Protein AF-A0A3C1SC82-F1 (afdb_monomer_lite)

Foldseek 3Di:
DDKDADDPVCPVVLVVDQHDVRRVVVLLVVVCVVQVPDPWDKDFDDFPDKDFQHRDDRMKDKDKDDDPDSFFIKIFIADPVRHTGMITGGRGIDTDDPVNVVCVVVPDPPPPDDDDDDDDDDDDPDDDDDLDAEEDEDPDPVCVVVCVVVHVHYDYDYDPVVVVVVVVVD

Structure (mmCIF, N/CA/C/O backbone):
data_AF-A0A3C1SC82-F1
#
_entry.id   AF-A0A3C1SC82-F1
#
loop_
_atom_site.group_PDB
_atom_site.id
_atom_site.type_symbol
_atom_site.label_atom_id
_atom_site.label_alt_id
_atom_site.label_comp_id
_atom_site.label_asym_id
_atom_site.label_entity_id
_atom_site.label_seq_id
_atom_site.pdbx_PDB_ins_code
_atom_site.Cartn_x
_atom_site.Cartn_y
_atom_site.Cartn_z
_atom_site.occupancy
_atom_site.B_iso_or_equiv
_atom_site.auth_seq_id
_atom_site.auth_comp_id
_atom_site.auth_asym_id
_atom_site.auth_atom_id
_atom_site.pdbx_PDB_model_num
ATOM 1 N N . PHE A 1 1 ? 17.629 2.708 -10.716 1.00 82.31 1 PHE A N 1
ATOM 2 C CA . PHE A 1 1 ? 16.545 1.739 -10.994 1.00 82.31 1 PHE A CA 1
ATOM 3 C C . PHE A 1 1 ? 16.705 0.571 -10.029 1.00 82.31 1 PHE A C 1
ATOM 5 O O . PHE A 1 1 ? 17.801 0.406 -9.511 1.00 82.31 1 PHE A O 1
ATOM 12 N N . GLY A 1 2 ? 15.652 -0.200 -9.758 1.00 87.00 2 GLY A N 1
ATOM 13 C CA . GLY A 1 2 ? 15.701 -1.386 -8.895 1.00 87.00 2 GLY A CA 1
ATOM 14 C C . GLY A 1 2 ? 15.126 -2.610 -9.602 1.00 87.00 2 GLY A C 1
ATOM 15 O O . GLY A 1 2 ? 14.204 -2.466 -10.407 1.00 87.00 2 GLY A O 1
ATOM 16 N N . LYS A 1 3 ? 15.678 -3.794 -9.324 1.00 90.81 3 LYS A N 1
ATOM 17 C CA . LYS A 1 3 ? 15.122 -5.082 -9.757 1.00 90.81 3 LYS A CA 1
ATOM 18 C C . LYS A 1 3 ? 14.352 -5.693 -8.593 1.00 90.81 3 LYS A C 1
ATOM 20 O O . LYS A 1 3 ? 14.864 -5.743 -7.481 1.00 90.81 3 LYS A O 1
ATOM 25 N N . ILE A 1 4 ? 13.125 -6.113 -8.858 1.00 90.44 4 ILE A N 1
ATOM 26 C CA . ILE A 1 4 ? 12.158 -6.555 -7.861 1.00 90.44 4 ILE A CA 1
ATOM 27 C C . ILE A 1 4 ? 11.558 -7.871 -8.355 1.00 90.44 4 ILE A C 1
ATOM 29 O O . ILE A 1 4 ? 11.180 -8.012 -9.520 1.00 90.44 4 ILE A O 1
ATOM 33 N N . GLY A 1 5 ? 11.493 -8.848 -7.461 1.00 87.00 5 GLY A N 1
ATOM 34 C CA . GLY A 1 5 ? 10.859 -10.136 -7.702 1.00 87.00 5 GLY A CA 1
ATOM 35 C C . GLY A 1 5 ? 9.947 -10.485 -6.540 1.00 87.00 5 GLY A C 1
ATOM 36 O O . GLY A 1 5 ? 10.166 -10.035 -5.414 1.00 87.00 5 GLY A O 1
ATOM 37 N N . LEU A 1 6 ? 8.919 -11.282 -6.819 1.00 86.81 6 LEU A N 1
ATOM 38 C CA . LEU A 1 6 ? 8.120 -11.863 -5.751 1.00 86.81 6 LEU A CA 1
ATOM 39 C C . LEU A 1 6 ? 8.949 -12.926 -5.018 1.00 86.81 6 LEU A C 1
ATOM 41 O O . LEU A 1 6 ? 9.564 -13.764 -5.679 1.00 86.81 6 LEU A O 1
ATOM 45 N N . PRO A 1 7 ? 8.952 -12.929 -3.674 1.00 87.50 7 PRO A N 1
ATOM 46 C CA . PRO A 1 7 ? 9.461 -14.056 -2.904 1.00 87.50 7 PRO A CA 1
ATOM 47 C C . PRO A 1 7 ? 8.756 -15.353 -3.316 1.00 87.50 7 PRO A C 1
ATOM 49 O O . PRO A 1 7 ? 7.549 -15.338 -3.559 1.00 87.50 7 PRO A O 1
ATOM 52 N N . GLU A 1 8 ? 9.472 -16.481 -3.322 1.00 86.81 8 GLU A N 1
ATOM 53 C CA . GLU A 1 8 ? 8.928 -17.775 -3.773 1.00 86.81 8 GLU A CA 1
ATOM 54 C C . GLU A 1 8 ? 7.605 -18.146 -3.094 1.00 86.81 8 GLU A C 1
ATOM 56 O O . GLU A 1 8 ? 6.662 -18.582 -3.751 1.00 86.81 8 GLU A O 1
ATOM 61 N N . LYS A 1 9 ? 7.500 -17.879 -1.787 1.00 89.56 9 LYS A N 1
ATOM 62 C CA . LYS A 1 9 ? 6.301 -18.151 -0.978 1.00 89.56 9 LYS A CA 1
ATOM 63 C C . LYS A 1 9 ? 5.040 -17.431 -1.473 1.00 89.56 9 LYS A C 1
ATOM 65 O O . LYS A 1 9 ? 3.942 -17.870 -1.158 1.00 89.56 9 LYS A O 1
ATOM 70 N N . LEU A 1 10 ? 5.195 -16.335 -2.218 1.00 86.50 10 LEU A N 1
ATOM 71 C CA . LEU A 1 10 ? 4.101 -15.500 -2.721 1.00 86.50 10 LEU A CA 1
ATOM 72 C C . LEU A 1 10 ? 3.815 -15.726 -4.213 1.00 86.50 10 LEU A C 1
ATOM 74 O O . LEU A 1 10 ? 2.872 -15.151 -4.755 1.00 86.50 10 LEU A O 1
ATOM 78 N N . LEU A 1 11 ? 4.588 -16.579 -4.898 1.00 84.50 11 LEU A N 1
ATOM 79 C CA . LEU A 1 11 ? 4.378 -16.862 -6.323 1.00 84.50 11 LEU A CA 1
ATOM 80 C C . LEU A 1 11 ? 3.010 -17.499 -6.593 1.00 84.50 11 LEU A C 1
ATOM 82 O O . LEU A 1 11 ? 2.374 -17.166 -7.594 1.00 84.50 11 LEU A O 1
ATOM 86 N N . SER A 1 12 ? 2.525 -18.347 -5.683 1.00 85.56 12 SER A N 1
ATOM 87 C CA . SER A 1 12 ? 1.194 -18.968 -5.761 1.00 85.56 12 SER A CA 1
ATOM 88 C C . SER A 1 12 ? 0.050 -17.947 -5.713 1.00 85.56 12 SER A C 1
ATOM 90 O O . SER A 1 12 ? -1.042 -18.212 -6.210 1.00 85.56 12 SER A O 1
ATOM 92 N N . GLU A 1 13 ? 0.297 -16.757 -5.161 1.00 85.12 13 GLU A N 1
ATOM 93 C CA . GLU A 1 13 ? -0.689 -15.683 -5.032 1.00 85.12 13 GLU A CA 1
ATOM 94 C C . GLU A 1 13 ? -0.624 -14.660 -6.166 1.00 85.12 13 GLU A C 1
ATOM 96 O O . GLU A 1 13 ? -1.513 -13.818 -6.288 1.00 85.12 13 GLU A O 1
ATOM 101 N N . SER A 1 14 ? 0.390 -14.744 -7.031 1.00 79.88 14 SER A N 1
ATOM 102 C CA . SER A 1 14 ? 0.614 -13.793 -8.127 1.00 79.88 14 SER A CA 1
ATOM 103 C C . SER A 1 14 ? -0.604 -13.624 -9.043 1.00 79.88 14 SER A C 1
ATOM 105 O O . SER A 1 14 ? -0.895 -12.513 -9.479 1.00 79.88 14 SER A O 1
ATOM 107 N N . GLY A 1 15 ? -1.367 -14.697 -9.279 1.00 83.69 15 GLY A N 1
ATOM 108 C CA . GLY A 1 15 ? -2.578 -14.676 -10.102 1.00 83.69 15 GLY A CA 1
ATOM 109 C C . GLY A 1 15 ? -3.791 -13.989 -9.461 1.00 83.69 15 GLY A C 1
ATOM 110 O O . GLY A 1 15 ? -4.746 -13.690 -10.175 1.00 83.69 15 GLY A O 1
ATOM 111 N N . LYS A 1 16 ? -3.767 -13.720 -8.147 1.00 88.94 16 LYS A N 1
ATOM 112 C CA . LYS A 1 16 ? -4.881 -13.096 -7.407 1.00 88.94 16 LYS A CA 1
ATOM 113 C C . LYS A 1 16 ? -4.939 -11.574 -7.584 1.00 88.94 16 LYS A C 1
ATOM 115 O O . LYS A 1 16 ? -5.963 -10.967 -7.284 1.00 88.94 16 LYS A O 1
ATOM 120 N N . TYR A 1 17 ? -3.861 -10.953 -8.065 1.00 88.56 17 TYR A N 1
ATOM 121 C CA . TYR A 1 17 ? -3.731 -9.500 -8.148 1.00 88.56 17 TYR A CA 1
ATOM 122 C C . TYR A 1 17 ? -3.358 -9.052 -9.560 1.00 88.56 17 TYR A C 1
ATOM 124 O O . TYR A 1 17 ? -2.535 -9.672 -10.228 1.00 88.56 17 TYR A O 1
ATOM 132 N N . LEU A 1 18 ? -3.908 -7.914 -10.001 1.00 89.62 18 LEU A N 1
ATOM 133 C CA . LEU A 1 18 ? -3.445 -7.265 -11.233 1.00 89.62 18 LEU A CA 1
ATOM 134 C C . LEU A 1 18 ? -2.010 -6.753 -11.086 1.00 89.62 18 LEU A C 1
ATOM 136 O O . LEU A 1 18 ? -1.230 -6.844 -12.022 1.00 89.62 18 LEU A O 1
ATOM 140 N N . LEU A 1 19 ? -1.658 -6.243 -9.908 1.00 89.81 19 LEU A N 1
ATOM 141 C CA . LEU A 1 19 ? -0.297 -5.936 -9.489 1.00 89.81 19 LEU A CA 1
ATOM 142 C C . LEU A 1 19 ? -0.163 -6.387 -8.040 1.00 89.81 19 LEU A C 1
ATOM 144 O O . LEU A 1 19 ? -0.910 -5.917 -7.184 1.00 89.81 19 LEU A O 1
ATOM 148 N N . HIS A 1 20 ? 0.762 -7.305 -7.766 1.00 91.19 20 HIS A N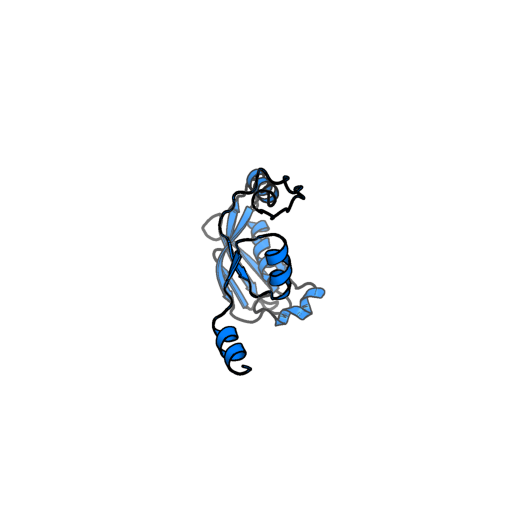 1
ATOM 149 C CA . HIS A 1 20 ? 0.933 -7.824 -6.415 1.00 91.19 20 HIS A CA 1
ATOM 150 C C . HIS A 1 20 ? 1.359 -6.695 -5.452 1.00 91.19 20 HIS A C 1
ATOM 152 O O . HIS A 1 20 ? 2.326 -5.990 -5.765 1.00 91.19 20 HIS A O 1
ATOM 158 N N . PRO A 1 21 ? 0.719 -6.534 -4.276 1.00 91.12 21 PRO A N 1
ATOM 159 C CA . P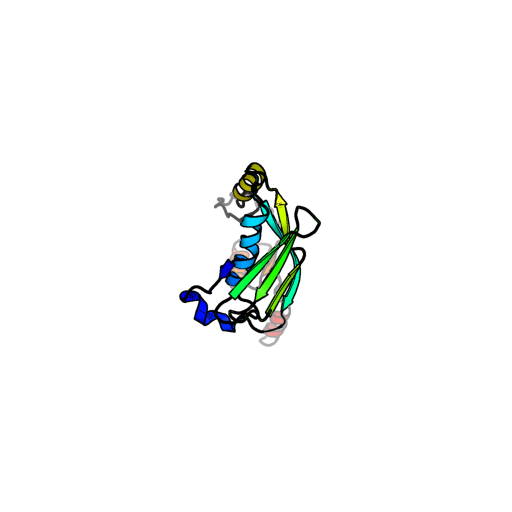RO A 1 21 ? 1.020 -5.446 -3.339 1.00 91.12 21 PRO A CA 1
ATOM 160 C C . PRO A 1 21 ? 2.499 -5.360 -2.952 1.00 91.12 21 PRO A C 1
ATOM 162 O O . PRO A 1 21 ? 3.071 -4.280 -2.969 1.00 91.12 21 PRO A O 1
ATOM 165 N N . VAL A 1 22 ? 3.152 -6.504 -2.714 1.00 91.38 22 VAL A N 1
ATOM 166 C CA . VAL A 1 22 ? 4.602 -6.568 -2.436 1.00 91.38 22 VAL A CA 1
ATOM 167 C C . VAL A 1 22 ? 5.458 -5.982 -3.564 1.00 91.38 22 VAL A C 1
ATOM 169 O O . VAL A 1 22 ? 6.441 -5.305 -3.279 1.00 91.38 22 VAL A O 1
ATOM 172 N N . ILE A 1 23 ? 5.093 -6.189 -4.836 1.00 91.31 23 ILE A N 1
ATOM 173 C CA . ILE A 1 23 ? 5.812 -5.565 -5.957 1.00 91.31 23 ILE A CA 1
ATOM 174 C C . ILE A 1 23 ? 5.591 -4.053 -5.940 1.00 91.31 23 ILE A C 1
ATOM 176 O O . ILE A 1 23 ? 6.555 -3.300 -6.055 1.00 91.31 23 ILE A O 1
ATOM 180 N N . ALA A 1 24 ? 4.339 -3.608 -5.790 1.00 91.44 24 ALA A N 1
ATOM 181 C CA . ALA A 1 24 ? 4.006 -2.185 -5.760 1.00 91.44 24 ALA A CA 1
ATOM 182 C C . ALA A 1 24 ? 4.742 -1.454 -4.627 1.00 91.44 24 ALA A C 1
ATOM 184 O O . ALA A 1 24 ? 5.399 -0.445 -4.874 1.00 91.44 24 ALA A O 1
ATOM 185 N N . ASP A 1 25 ? 4.692 -2.003 -3.416 1.00 91.31 25 ASP A N 1
ATOM 186 C CA . ASP A 1 25 ? 5.339 -1.440 -2.235 1.00 91.31 25 ASP A CA 1
ATOM 187 C C . ASP A 1 25 ? 6.865 -1.412 -2.389 1.00 91.31 25 ASP A C 1
ATOM 189 O O . ASP A 1 25 ? 7.483 -0.363 -2.220 1.00 91.31 25 ASP A O 1
ATOM 193 N N . SER A 1 26 ? 7.472 -2.509 -2.858 1.00 91.44 26 SER A N 1
ATOM 194 C CA . SER A 1 26 ? 8.913 -2.556 -3.152 1.00 91.44 26 SER A CA 1
ATOM 195 C C . SER A 1 26 ? 9.329 -1.495 -4.178 1.00 91.44 26 SER A C 1
ATOM 197 O O . SER A 1 26 ? 10.373 -0.860 -4.031 1.00 91.44 26 SER A O 1
ATOM 199 N N . CYS A 1 27 ? 8.514 -1.265 -5.215 1.00 92.00 27 CYS A N 1
ATOM 200 C CA . CYS A 1 27 ? 8.750 -0.192 -6.180 1.00 92.00 27 CYS A CA 1
ATOM 201 C C . CYS A 1 27 ? 8.699 1.174 -5.495 1.00 92.00 27 CYS A C 1
ATOM 203 O O . CYS A 1 27 ? 9.574 2.007 -5.734 1.00 92.00 27 CYS A O 1
ATOM 205 N N . PHE A 1 28 ? 7.700 1.417 -4.646 1.00 91.50 28 PHE A N 1
ATOM 206 C CA . PHE A 1 28 ? 7.555 2.697 -3.967 1.00 91.50 28 PHE A CA 1
ATOM 207 C C . PHE A 1 28 ? 8.687 2.957 -2.975 1.00 91.50 28 PHE A C 1
ATOM 209 O O . PHE A 1 28 ? 9.182 4.080 -2.915 1.00 91.50 28 PHE A O 1
ATOM 216 N N . GLN A 1 29 ? 9.162 1.939 -2.251 1.00 88.38 29 GLN A N 1
ATOM 217 C CA . GLN A 1 29 ? 10.297 2.052 -1.328 1.00 88.38 29 GLN A CA 1
ATOM 218 C C . GLN A 1 29 ? 11.570 2.593 -2.007 1.00 88.38 29 GLN A C 1
ATOM 220 O O . GLN A 1 29 ? 12.360 3.281 -1.359 1.00 88.38 29 GLN A O 1
ATOM 225 N N . LEU A 1 30 ? 11.735 2.408 -3.326 1.00 87.75 30 LEU A N 1
ATOM 226 C CA . LEU A 1 30 ? 12.832 3.025 -4.087 1.00 87.75 30 LEU A CA 1
ATOM 227 C C . LEU A 1 30 ? 12.809 4.563 -4.048 1.00 87.75 30 LEU A C 1
ATOM 229 O O . LEU A 1 30 ? 13.857 5.183 -4.231 1.00 87.75 30 LEU A O 1
ATOM 233 N N . ALA A 1 31 ? 11.655 5.187 -3.779 1.00 84.62 31 ALA A N 1
ATOM 234 C CA . ALA A 1 31 ? 11.545 6.628 -3.532 1.00 84.62 31 ALA A CA 1
ATOM 235 C C . ALA A 1 31 ? 12.435 7.090 -2.392 1.00 84.62 31 ALA A C 1
ATOM 237 O O . ALA A 1 31 ? 12.979 8.193 -2.456 1.00 84.62 31 ALA A O 1
ATOM 238 N N . GLY A 1 32 ? 12.663 6.223 -1.408 1.00 77.81 32 GLY A N 1
ATOM 239 C CA . GLY A 1 32 ? 13.544 6.550 -0.313 1.00 77.81 32 GLY A CA 1
ATOM 240 C C . GLY A 1 32 ? 14.988 6.768 -0.727 1.00 77.81 32 GLY A C 1
ATOM 241 O O . GLY A 1 32 ? 15.603 7.738 -0.299 1.00 77.81 32 GLY A O 1
ATOM 242 N N . GLY A 1 33 ? 15.501 5.957 -1.651 1.00 76.00 33 GLY A N 1
ATOM 243 C CA . GLY A 1 33 ? 16.867 6.119 -2.151 1.00 76.00 33 GLY A CA 1
ATOM 244 C C . GLY A 1 33 ? 17.102 7.429 -2.913 1.00 76.00 33 GLY A C 1
ATOM 245 O O . GLY A 1 33 ? 18.243 7.865 -3.024 1.00 76.00 33 GLY A O 1
ATOM 246 N N . LEU A 1 34 ? 16.044 8.063 -3.436 1.00 76.75 34 LEU A N 1
ATOM 247 C CA . LEU A 1 34 ? 16.148 9.311 -4.200 1.00 76.75 34 LEU A CA 1
ATOM 248 C C . LEU A 1 34 ? 15.831 10.558 -3.362 1.00 76.75 34 LEU A C 1
ATOM 250 O O . LEU A 1 34 ? 16.422 11.611 -3.590 1.00 76.75 34 LEU A O 1
ATOM 254 N N . LEU A 1 35 ? 14.889 10.455 -2.420 1.00 71.56 35 LEU A N 1
ATOM 255 C CA . LEU A 1 35 ? 14.381 11.594 -1.649 1.00 71.56 35 LEU A CA 1
ATOM 256 C C . LEU A 1 35 ? 14.992 11.710 -0.245 1.00 71.56 35 LEU A C 1
ATOM 258 O O . LEU A 1 35 ? 14.938 12.785 0.355 1.00 71.56 35 LEU A O 1
ATOM 262 N N . PHE A 1 36 ? 15.547 10.630 0.316 1.00 68.31 36 PHE A N 1
ATOM 263 C CA . PHE A 1 36 ? 16.019 10.600 1.706 1.00 68.31 36 PHE A CA 1
ATOM 264 C C . PHE A 1 36 ? 17.524 10.897 1.774 1.00 68.31 36 PHE A C 1
ATOM 266 O O . PHE A 1 36 ? 18.330 10.038 2.113 1.00 68.31 36 PHE A O 1
ATOM 273 N N . GLN A 1 37 ? 17.913 12.127 1.418 1.00 64.12 37 GLN A N 1
ATOM 274 C CA . GLN A 1 37 ? 19.295 12.612 1.587 1.00 64.12 37 GLN A CA 1
ATOM 275 C C . GLN A 1 37 ? 19.578 13.152 3.002 1.00 64.12 37 GLN A C 1
ATOM 277 O O . GLN A 1 37 ? 20.731 13.277 3.402 1.00 64.12 37 GLN A O 1
ATOM 282 N N . GLU A 1 38 ? 18.536 13.449 3.782 1.00 61.38 38 GLU A N 1
ATOM 283 C CA . GLU A 1 38 ? 18.644 13.955 5.154 1.00 61.38 38 GLU A CA 1
ATOM 284 C C . GLU A 1 38 ? 18.238 12.885 6.174 1.00 61.38 38 GLU A C 1
ATOM 286 O O . GLU A 1 38 ? 17.444 11.998 5.870 1.00 61.38 38 GLU A O 1
ATOM 291 N N . LYS A 1 39 ? 18.669 13.038 7.435 1.00 64.69 39 LYS A N 1
ATOM 292 C CA . LYS A 1 39 ? 18.229 12.233 8.598 1.00 64.69 39 LYS A CA 1
ATOM 293 C C . LYS A 1 39 ? 16.718 12.339 8.912 1.00 64.69 39 LYS A C 1
ATOM 295 O O . LYS A 1 39 ? 16.287 11.916 9.983 1.00 64.69 39 LYS A O 1
ATOM 300 N N . SER A 1 40 ? 15.912 12.936 8.031 1.00 70.00 40 SER A N 1
ATOM 301 C CA . SER A 1 40 ? 14.468 13.059 8.210 1.00 70.00 40 SER A CA 1
ATOM 302 C C . SER A 1 40 ? 13.762 11.817 7.674 1.00 70.00 40 SER A C 1
ATOM 304 O O . SER A 1 40 ? 13.851 11.478 6.495 1.00 70.00 40 SER A O 1
ATOM 306 N N . LEU A 1 41 ? 13.035 11.136 8.558 1.00 78.44 41 LEU A N 1
ATOM 307 C CA . LEU A 1 41 ? 12.179 10.028 8.174 1.00 78.44 41 LEU A CA 1
ATOM 308 C C . LEU A 1 41 ? 11.014 10.561 7.339 1.00 78.44 41 LEU A C 1
ATOM 310 O O . LEU A 1 41 ? 10.365 11.547 7.703 1.00 78.44 41 LEU A O 1
ATOM 314 N N . ARG A 1 42 ? 10.737 9.912 6.212 1.00 81.75 42 ARG A N 1
ATOM 315 C CA . ARG A 1 42 ? 9.566 10.223 5.399 1.00 81.75 42 ARG A CA 1
ATOM 316 C C . ARG A 1 42 ? 8.784 8.958 5.109 1.00 81.75 42 ARG A C 1
ATOM 318 O O . ARG A 1 42 ? 9.362 7.896 4.900 1.00 81.75 42 ARG A O 1
ATOM 325 N N . VAL A 1 43 ? 7.471 9.107 5.061 1.00 86.00 43 VAL A N 1
ATOM 326 C CA . VAL A 1 43 ? 6.542 8.036 4.700 1.00 86.00 43 VAL A CA 1
ATOM 327 C C . VAL A 1 43 ? 5.822 8.407 3.416 1.00 86.00 43 VAL A C 1
ATOM 329 O O . VAL A 1 43 ? 5.598 9.587 3.135 1.00 86.00 43 VAL A O 1
ATOM 332 N N . GLN A 1 44 ? 5.455 7.401 2.635 1.00 87.75 44 GLN A N 1
ATOM 333 C CA . GLN A 1 44 ? 4.628 7.598 1.454 1.00 87.75 44 GLN A CA 1
ATOM 334 C C . GLN A 1 44 ? 3.184 7.778 1.905 1.00 87.75 44 GLN A C 1
ATOM 336 O O . GLN A 1 44 ? 2.646 6.941 2.623 1.00 87.75 44 GLN A O 1
ATOM 341 N N . VAL A 1 45 ? 2.569 8.889 1.511 1.00 89.44 45 VAL A N 1
ATOM 342 C CA . VAL A 1 45 ? 1.211 9.246 1.956 1.00 89.44 45 VAL A CA 1
ATOM 343 C C . VAL A 1 45 ? 0.160 9.057 0.872 1.00 89.44 45 VAL A C 1
ATOM 345 O O . VAL A 1 45 ? -1.031 9.087 1.160 1.00 89.44 45 VAL A O 1
ATOM 348 N N . GLY A 1 46 ? 0.578 8.857 -0.376 1.00 91.62 46 GLY A N 1
ATOM 349 C CA . GLY A 1 46 ? -0.350 8.591 -1.463 1.00 91.62 46 GLY A CA 1
ATOM 350 C C . GLY A 1 46 ? 0.301 8.636 -2.833 1.00 91.62 46 GLY A C 1
ATOM 351 O O . GLY A 1 46 ? 1.429 9.099 -3.000 1.00 91.62 46 GLY A O 1
ATOM 352 N N . VAL A 1 47 ? -0.446 8.165 -3.826 1.00 93.94 47 VAL A N 1
ATOM 353 C CA . VAL A 1 47 ? -0.085 8.214 -5.242 1.00 93.94 47 VAL A CA 1
ATOM 354 C C . VAL A 1 47 ? -1.211 8.893 -6.011 1.00 93.94 47 VAL A C 1
ATOM 356 O O . VAL A 1 47 ? -2.372 8.512 -5.889 1.00 93.94 47 VAL A O 1
ATOM 359 N N . LYS A 1 48 ? -0.882 9.906 -6.819 1.00 95.19 48 LYS A N 1
ATOM 360 C CA . LYS A 1 48 ? -1.890 10.642 -7.599 1.00 95.19 48 LYS A CA 1
ATOM 361 C C . LYS A 1 48 ? -2.537 9.773 -8.677 1.00 95.19 48 LYS A C 1
ATOM 363 O O . LYS A 1 48 ? -3.720 9.921 -8.972 1.00 95.19 48 LYS A O 1
ATOM 368 N N . ARG A 1 49 ? -1.753 8.905 -9.318 1.00 95.81 49 ARG A N 1
ATOM 369 C CA . ARG A 1 49 ? -2.240 7.995 -10.361 1.00 95.81 49 ARG A CA 1
ATOM 370 C C . ARG A 1 49 ? -1.362 6.759 -10.455 1.00 95.81 49 ARG A C 1
ATOM 372 O O . ARG A 1 49 ? -0.150 6.885 -10.609 1.00 95.81 49 ARG A O 1
ATOM 379 N N . LEU A 1 50 ? -2.001 5.594 -10.467 1.00 95.56 50 LEU A N 1
ATOM 380 C CA . LEU A 1 50 ? -1.411 4.318 -10.854 1.00 95.56 50 LEU A CA 1
ATOM 381 C C . LEU A 1 50 ? -2.107 3.838 -12.131 1.00 95.56 50 LEU A C 1
ATOM 383 O O . LEU A 1 50 ? -3.328 3.744 -12.177 1.00 95.56 50 LEU A O 1
ATOM 387 N N . SER A 1 51 ? -1.336 3.599 -13.187 1.00 95.88 51 SER A N 1
ATOM 388 C CA . SER A 1 51 ? -1.823 3.098 -14.476 1.00 95.88 51 SER A CA 1
ATOM 389 C C . SER A 1 51 ? -1.207 1.733 -14.739 1.00 95.88 51 SER A C 1
ATOM 391 O O . SER A 1 51 ? 0.016 1.603 -14.691 1.00 95.88 51 SER A O 1
ATOM 393 N N . LEU A 1 52 ? -2.045 0.736 -15.018 1.00 94.94 52 LEU A N 1
ATOM 394 C CA . LEU A 1 52 ? -1.633 -0.589 -15.475 1.00 94.94 52 LEU A CA 1
ATOM 395 C C . LEU A 1 52 ? -1.983 -0.733 -16.955 1.00 94.94 52 LEU A C 1
ATOM 397 O O . LEU A 1 52 ? -3.122 -0.504 -17.347 1.00 94.94 52 LEU A O 1
ATOM 401 N N . TYR A 1 53 ? -1.000 -1.125 -17.755 1.00 93.81 53 TYR A N 1
ATOM 402 C CA . TYR A 1 53 ? -1.140 -1.338 -19.196 1.00 93.81 53 TYR A CA 1
ATOM 403 C C . TYR A 1 53 ? -1.146 -2.826 -19.558 1.00 93.81 53 TYR A C 1
ATOM 405 O O . TYR A 1 53 ? -1.687 -3.209 -20.589 1.00 93.81 53 TYR A O 1
ATOM 413 N N . ALA A 1 54 ? -0.530 -3.667 -18.722 1.00 90.06 54 ALA A N 1
ATOM 414 C CA . ALA A 1 54 ? -0.471 -5.113 -18.898 1.00 90.06 54 ALA A CA 1
ATOM 415 C C . ALA A 1 54 ? -0.275 -5.816 -17.546 1.00 90.06 54 ALA A C 1
ATOM 417 O O . ALA A 1 54 ? 0.073 -5.178 -16.549 1.00 90.06 54 ALA A O 1
ATOM 418 N N . LYS A 1 55 ? -0.471 -7.142 -17.519 1.00 84.81 55 LYS A N 1
ATOM 419 C CA . LYS A 1 55 ? -0.123 -7.956 -16.348 1.00 84.81 55 LYS A CA 1
ATOM 420 C C . LYS A 1 55 ? 1.395 -7.908 -16.091 1.00 84.81 55 LYS A C 1
ATOM 422 O O . LYS A 1 55 ? 2.159 -7.949 -17.059 1.00 84.81 55 LYS A O 1
ATOM 427 N N . PRO A 1 56 ? 1.835 -7.845 -14.822 1.00 81.06 56 PRO A N 1
ATOM 428 C CA . PRO A 1 56 ? 3.242 -7.860 -14.472 1.00 81.06 56 PRO A CA 1
ATOM 429 C C . PRO A 1 56 ? 3.904 -9.168 -14.925 1.00 81.06 56 PRO A C 1
ATOM 431 O O . PRO A 1 56 ? 3.332 -10.242 -14.726 1.00 81.06 56 PRO A O 1
ATOM 434 N N . PRO A 1 57 ? 5.111 -9.101 -15.498 1.00 77.31 57 PRO A N 1
ATOM 435 C CA . PRO A 1 57 ? 5.960 -10.273 -15.693 1.00 77.31 57 PRO A CA 1
ATOM 436 C C . PRO A 1 57 ? 6.447 -10.829 -14.341 1.00 77.31 57 PRO A C 1
ATOM 438 O O . PRO A 1 57 ? 6.382 -10.154 -13.314 1.00 77.31 57 PRO A O 1
ATOM 441 N N . GLY A 1 58 ? 7.017 -12.039 -14.340 1.00 75.44 58 GLY A N 1
ATOM 442 C CA . GLY A 1 58 ? 7.598 -12.639 -13.128 1.00 75.44 58 GLY A CA 1
ATOM 443 C C . GLY A 1 58 ? 8.799 -11.873 -12.545 1.00 75.44 58 GLY A C 1
ATOM 444 O O . GLY A 1 58 ? 9.089 -12.003 -11.358 1.00 75.44 58 GLY A O 1
ATOM 445 N N . SER A 1 59 ? 9.479 -11.046 -13.349 1.00 82.44 59 SER A N 1
ATOM 446 C CA . SER A 1 59 ? 10.571 -10.175 -12.900 1.00 82.44 59 SER A CA 1
ATOM 447 C C . SER A 1 59 ? 10.321 -8.733 -13.318 1.00 82.44 59 SER A C 1
ATOM 449 O O . SER A 1 59 ? 10.070 -8.456 -14.490 1.00 82.44 59 SER A O 1
ATOM 451 N N . VAL A 1 60 ? 10.385 -7.820 -12.350 1.00 90.88 60 VAL A N 1
ATOM 452 C CA . VAL A 1 60 ? 10.023 -6.414 -12.519 1.00 90.88 60 VAL A CA 1
ATOM 453 C C . VAL A 1 60 ? 11.250 -5.540 -12.331 1.00 90.88 60 VAL A C 1
ATOM 455 O O . VAL A 1 60 ? 11.997 -5.671 -11.363 1.00 90.88 60 VAL A O 1
ATOM 458 N N . ARG A 1 61 ? 11.432 -4.580 -13.231 1.00 94.31 61 ARG A N 1
ATOM 459 C CA . ARG A 1 61 ? 12.372 -3.479 -13.056 1.00 94.31 61 ARG A CA 1
ATOM 460 C C . ARG A 1 61 ? 11.594 -2.193 -12.850 1.00 94.31 61 ARG A C 1
ATOM 462 O O . ARG A 1 61 ? 10.591 -1.945 -13.514 1.00 94.31 61 ARG A O 1
ATOM 469 N N . CYS A 1 62 ? 12.062 -1.369 -11.924 1.00 94.75 62 CYS A N 1
ATOM 470 C CA . CYS A 1 62 ? 11.439 -0.099 -11.600 1.00 94.75 62 CYS A CA 1
ATOM 471 C C . CYS A 1 62 ? 12.440 1.046 -11.754 1.00 94.75 62 CYS A C 1
ATOM 473 O O . CYS A 1 62 ? 13.505 1.073 -11.128 1.00 94.75 62 CYS A O 1
ATOM 475 N N . LEU A 1 63 ? 12.093 2.011 -12.601 1.00 94.06 63 LEU A N 1
ATOM 476 C CA . LEU A 1 63 ? 12.807 3.269 -12.744 1.00 94.06 63 LEU A CA 1
ATOM 477 C C . LEU A 1 63 ? 12.049 4.345 -11.986 1.00 94.06 63 LEU A C 1
ATOM 479 O O . LEU A 1 63 ? 10.863 4.553 -12.222 1.00 94.06 63 LEU A O 1
ATOM 483 N N . ILE A 1 64 ? 12.766 5.059 -11.130 1.00 92.25 64 ILE A N 1
ATOM 484 C CA . ILE A 1 64 ? 12.241 6.195 -10.393 1.00 92.25 64 ILE A CA 1
ATOM 485 C C . ILE A 1 64 ? 12.800 7.498 -10.950 1.00 92.25 64 ILE A C 1
ATOM 487 O O . ILE A 1 64 ? 13.969 7.562 -11.338 1.00 92.25 64 ILE A O 1
ATOM 491 N N . ARG A 1 65 ? 11.959 8.528 -11.008 1.00 90.88 65 ARG A N 1
ATOM 492 C CA . ARG A 1 65 ? 12.331 9.873 -11.443 1.00 90.88 65 ARG A CA 1
ATOM 493 C C . ARG A 1 65 ? 11.747 10.899 -10.486 1.00 90.88 65 ARG A C 1
ATOM 495 O O . ARG A 1 65 ? 10.564 10.824 -10.153 1.00 90.88 65 ARG A O 1
ATOM 502 N N . LYS A 1 66 ? 12.573 11.862 -10.078 1.00 87.38 66 LYS A N 1
ATOM 503 C CA . LYS A 1 66 ? 12.124 13.038 -9.329 1.00 87.38 66 LYS A CA 1
ATOM 504 C C . LYS A 1 66 ? 11.203 13.863 -10.228 1.00 87.38 66 LYS A C 1
ATOM 506 O O . LYS A 1 66 ? 11.513 14.053 -11.405 1.00 87.38 66 LYS A O 1
ATOM 511 N N . GLU A 1 67 ? 10.059 14.282 -9.704 1.00 85.88 67 GLU A N 1
ATOM 512 C CA . GLU A 1 67 ? 9.215 15.270 -10.378 1.00 85.88 67 GLU A CA 1
ATOM 513 C C . GLU A 1 67 ? 9.661 16.688 -9.975 1.00 85.88 67 GLU A C 1
ATOM 515 O O . GLU A 1 67 ? 10.538 16.862 -9.131 1.00 85.88 67 GLU A O 1
ATOM 520 N N . SER A 1 68 ? 9.096 17.723 -10.598 1.00 79.62 68 SER A N 1
ATOM 521 C CA . SER A 1 68 ? 9.487 19.117 -10.330 1.00 79.62 68 SER A CA 1
ATOM 522 C C . SER A 1 68 ? 9.224 19.564 -8.885 1.00 79.62 68 SER A C 1
ATOM 524 O O . SER A 1 68 ? 9.849 20.512 -8.425 1.00 79.62 68 SER A O 1
ATOM 526 N N . SER A 1 69 ? 8.310 18.900 -8.172 1.00 74.94 69 SER A N 1
ATOM 527 C CA . SER A 1 69 ? 8.090 19.116 -6.741 1.00 74.94 69 SER A CA 1
ATOM 528 C C . SER A 1 69 ? 9.013 18.213 -5.922 1.00 74.94 69 SER A C 1
ATOM 530 O O . SER A 1 69 ? 9.078 17.005 -6.157 1.00 74.94 69 SER A O 1
ATOM 532 N N . ASP A 1 70 ? 9.678 18.800 -4.924 1.00 71.81 70 ASP A N 1
ATOM 533 C CA . ASP A 1 70 ? 10.687 18.135 -4.091 1.00 71.81 70 ASP A CA 1
ATOM 534 C C . ASP A 1 70 ? 10.188 16.901 -3.328 1.00 71.81 70 ASP A C 1
ATOM 536 O O . ASP A 1 70 ? 10.995 16.046 -2.963 1.00 71.81 70 ASP A O 1
ATOM 540 N N . ASP A 1 71 ? 8.875 16.770 -3.139 1.00 82.50 71 ASP A N 1
ATOM 541 C CA . ASP A 1 71 ? 8.264 15.709 -2.335 1.00 82.50 71 ASP A CA 1
ATOM 542 C C . ASP A 1 71 ? 7.546 14.641 -3.175 1.00 82.50 71 ASP A C 1
ATOM 544 O O . ASP A 1 71 ? 6.888 13.751 -2.624 1.00 82.50 71 ASP A O 1
ATOM 548 N N . THR A 1 72 ? 7.667 14.712 -4.505 1.00 90.00 72 THR A N 1
ATOM 549 C CA . THR A 1 72 ? 6.974 13.803 -5.425 1.00 90.00 72 THR A CA 1
ATOM 550 C C . THR A 1 72 ? 7.909 13.117 -6.408 1.00 90.00 72 THR A C 1
ATOM 552 O O . THR A 1 72 ? 8.859 13.697 -6.939 1.00 90.00 72 THR A O 1
ATOM 555 N N . VAL A 1 73 ? 7.613 11.848 -6.676 1.00 92.75 73 VAL A N 1
ATOM 556 C CA . VAL A 1 73 ? 8.332 11.024 -7.650 1.00 92.75 73 VAL A CA 1
ATOM 557 C C . VAL A 1 73 ? 7.365 10.294 -8.576 1.00 92.75 73 VAL A C 1
ATOM 559 O O . VAL A 1 73 ? 6.226 9.981 -8.217 1.00 92.75 73 VAL A O 1
ATOM 562 N N . SER A 1 74 ? 7.859 9.973 -9.768 1.00 94.88 74 SER A N 1
ATOM 563 C CA . SER A 1 74 ? 7.211 9.062 -10.707 1.00 94.88 74 SER A CA 1
ATOM 564 C C . SER A 1 74 ? 7.985 7.756 -10.811 1.00 94.88 74 SER A C 1
ATOM 566 O O . SER A 1 74 ? 9.212 7.726 -10.691 1.00 94.88 74 SER A O 1
ATOM 568 N N . LEU A 1 75 ? 7.256 6.670 -11.058 1.00 95.19 75 LEU A N 1
ATOM 569 C CA . LEU A 1 75 ? 7.792 5.330 -11.226 1.00 95.19 75 LEU A CA 1
ATOM 570 C C . LEU A 1 75 ? 7.321 4.739 -12.550 1.00 95.19 75 LEU A C 1
ATOM 572 O O . LEU A 1 75 ? 6.142 4.815 -12.903 1.00 95.19 75 LEU A O 1
ATOM 576 N N . LEU A 1 76 ? 8.248 4.119 -13.265 1.00 95.94 76 LEU A N 1
ATOM 577 C CA . LEU A 1 76 ? 7.994 3.325 -14.460 1.00 95.94 76 LEU A CA 1
ATOM 578 C C . LEU A 1 76 ? 8.393 1.886 -14.163 1.00 95.94 76 LEU A C 1
ATOM 580 O O . LEU A 1 76 ? 9.553 1.625 -13.844 1.00 95.94 76 LEU A O 1
ATOM 584 N N . MET A 1 77 ? 7.436 0.971 -14.279 1.00 95.31 77 MET A N 1
ATOM 585 C CA . MET A 1 77 ? 7.636 -0.459 -14.071 1.00 95.31 77 MET A CA 1
ATOM 586 C C . MET A 1 77 ? 7.638 -1.170 -15.422 1.00 95.31 77 MET A C 1
ATOM 588 O O . MET A 1 77 ? 6.704 -1.016 -16.217 1.00 95.31 77 MET A O 1
ATOM 592 N N . PHE A 1 78 ? 8.700 -1.921 -15.688 1.00 94.81 78 PHE A N 1
ATOM 593 C CA . PHE A 1 78 ? 8.950 -2.575 -16.967 1.00 94.81 78 PHE A CA 1
ATOM 594 C C . PHE A 1 78 ? 9.531 -3.976 -16.786 1.00 94.81 78 PHE A C 1
ATOM 596 O O . PHE A 1 78 ? 10.063 -4.312 -15.726 1.00 94.81 78 PHE A O 1
ATOM 603 N N . ASP A 1 79 ? 9.373 -4.803 -17.813 1.00 91.44 79 ASP A N 1
ATOM 604 C CA . ASP A 1 79 ? 9.930 -6.154 -17.861 1.00 91.44 79 ASP A CA 1
ATOM 605 C C . ASP A 1 79 ? 11.441 -6.156 -18.171 1.00 91.44 79 ASP A C 1
ATOM 607 O O . ASP A 1 79 ? 12.073 -5.112 -18.350 1.00 91.44 79 ASP A O 1
ATOM 611 N N . GLU A 1 80 ? 12.047 -7.342 -18.242 1.00 88.38 80 GLU A N 1
ATOM 612 C CA . GLU A 1 80 ? 13.472 -7.490 -18.573 1.00 88.38 80 GLU A CA 1
ATOM 613 C C . GLU A 1 80 ? 13.821 -6.980 -19.987 1.00 88.38 80 GLU A C 1
ATOM 615 O O . GLU A 1 80 ? 14.968 -6.602 -20.223 1.00 88.38 80 GLU A O 1
ATOM 620 N N . ASN A 1 81 ? 12.835 -6.895 -20.888 1.00 89.56 81 ASN A N 1
ATOM 621 C CA . ASN A 1 81 ? 12.977 -6.385 -22.254 1.00 89.56 81 ASN A CA 1
ATOM 622 C C . ASN A 1 81 ? 12.735 -4.866 -22.355 1.00 89.56 81 ASN A C 1
ATOM 624 O O . ASN A 1 81 ? 12.817 -4.301 -23.444 1.00 89.56 81 ASN A O 1
ATOM 628 N N . GLY A 1 82 ? 12.418 -4.187 -21.246 1.00 89.62 82 GLY A N 1
ATOM 629 C CA . GLY A 1 82 ? 12.133 -2.751 -21.230 1.00 89.62 82 GLY A CA 1
ATOM 630 C C . GLY A 1 82 ? 10.681 -2.377 -21.545 1.00 89.62 82 GLY A C 1
ATOM 631 O O . GLY A 1 82 ? 10.363 -1.187 -21.597 1.00 89.62 82 GLY A O 1
ATOM 632 N N . LYS A 1 83 ? 9.773 -3.343 -21.723 1.00 93.25 83 LYS A N 1
ATOM 633 C CA . LYS A 1 83 ? 8.358 -3.062 -21.983 1.00 93.25 83 LYS A CA 1
ATOM 634 C C . LYS A 1 83 ? 7.681 -2.581 -20.705 1.00 93.25 83 LYS A C 1
ATOM 636 O O . LYS A 1 83 ? 7.581 -3.312 -19.720 1.00 93.25 83 LYS A O 1
ATOM 641 N N . VAL A 1 84 ? 7.183 -1.347 -20.730 1.00 94.94 84 VAL A N 1
ATOM 642 C CA . VAL A 1 84 ? 6.454 -0.753 -19.603 1.00 94.94 84 VAL A CA 1
ATOM 643 C C . VAL A 1 84 ? 5.093 -1.428 -19.455 1.00 94.94 84 VAL A C 1
ATOM 645 O O . VAL A 1 84 ? 4.292 -1.432 -20.388 1.00 94.94 84 VAL A O 1
ATOM 648 N N . PHE A 1 85 ? 4.813 -1.955 -18.265 1.00 94.31 85 PHE A N 1
ATOM 649 C CA . PHE A 1 85 ? 3.518 -2.555 -17.934 1.00 94.31 85 PHE A CA 1
ATOM 650 C C . PHE A 1 85 ? 2.742 -1.741 -16.895 1.00 94.31 85 PHE A C 1
ATOM 652 O O . PHE A 1 85 ? 1.522 -1.872 -16.822 1.00 94.31 85 PHE A O 1
ATOM 659 N N . ALA A 1 86 ? 3.408 -0.874 -16.122 1.00 95.56 86 ALA A N 1
ATOM 660 C CA . ALA A 1 86 ? 2.738 0.028 -15.192 1.00 95.56 86 ALA A CA 1
ATOM 661 C C . ALA A 1 86 ? 3.498 1.348 -14.989 1.00 95.56 86 ALA A C 1
ATOM 663 O O . ALA A 1 86 ? 4.717 1.434 -15.151 1.00 95.56 86 ALA A O 1
ATOM 664 N N . LYS A 1 87 ? 2.760 2.392 -14.606 1.00 96.25 87 LYS A N 1
ATOM 665 C CA . LYS A 1 87 ? 3.292 3.712 -14.256 1.00 96.25 87 LYS A CA 1
ATOM 666 C C . LYS A 1 87 ? 2.597 4.250 -13.013 1.00 96.25 87 LYS A C 1
ATOM 668 O O . LYS A 1 87 ? 1.370 4.276 -12.964 1.00 96.25 87 LYS A O 1
ATOM 673 N N . ALA A 1 88 ? 3.374 4.751 -12.063 1.00 95.75 88 ALA A N 1
ATOM 674 C CA . ALA A 1 88 ? 2.880 5.563 -10.959 1.00 95.75 88 ALA A CA 1
ATOM 675 C C . ALA A 1 88 ? 3.387 7.002 -11.119 1.00 95.75 88 ALA A C 1
ATOM 677 O O . ALA A 1 88 ? 4.544 7.220 -11.469 1.00 95.75 88 ALA A O 1
ATOM 678 N N . SER A 1 89 ? 2.531 7.992 -10.893 1.00 94.94 89 SER A N 1
ATOM 679 C CA . SER A 1 89 ? 2.904 9.414 -10.941 1.00 94.94 89 SER A CA 1
ATOM 680 C C . SER A 1 89 ? 2.381 10.145 -9.720 1.00 94.94 89 SER A C 1
ATOM 682 O O . SER A 1 89 ? 1.289 9.819 -9.240 1.00 94.94 89 SER A O 1
ATOM 684 N N . GLY A 1 90 ? 3.134 11.141 -9.257 1.00 93.12 90 GLY A N 1
ATOM 685 C CA . GLY A 1 90 ? 2.826 11.870 -8.035 1.00 93.12 90 GLY A CA 1
ATOM 686 C C . GLY A 1 90 ? 2.777 10.961 -6.808 1.00 93.12 90 GLY A C 1
ATOM 687 O O . GLY A 1 90 ? 1.830 11.063 -6.029 1.00 93.12 90 GLY A O 1
ATOM 688 N N . LEU A 1 91 ? 3.730 10.030 -6.664 1.00 93.50 91 LEU A N 1
ATOM 689 C CA . LEU A 1 91 ? 3.938 9.338 -5.390 1.00 93.50 91 LEU A CA 1
ATOM 690 C C . LEU A 1 91 ? 4.512 10.365 -4.408 1.00 93.50 91 LEU A C 1
ATOM 692 O O . LEU A 1 91 ? 5.635 10.836 -4.588 1.00 93.50 91 LEU A O 1
ATOM 696 N N . ALA A 1 92 ? 3.709 10.736 -3.415 1.00 91.25 92 ALA A N 1
ATOM 697 C CA . ALA A 1 92 ? 3.993 11.799 -2.466 1.00 91.25 92 ALA A CA 1
ATOM 698 C C . ALA A 1 92 ? 4.599 11.241 -1.178 1.00 91.25 92 ALA A C 1
ATOM 700 O O . ALA A 1 92 ? 4.103 10.263 -0.611 1.00 91.25 92 ALA A O 1
ATOM 701 N N . SER A 1 93 ? 5.644 11.905 -0.691 1.00 88.19 93 SER A N 1
ATOM 702 C CA . SER A 1 93 ? 6.292 11.584 0.579 1.00 88.19 93 SER A CA 1
ATOM 703 C C . SER A 1 93 ? 6.121 12.724 1.570 1.00 88.19 93 SER A C 1
ATOM 705 O O . SER A 1 93 ? 6.401 13.875 1.250 1.00 88.19 93 SER A O 1
ATOM 707 N N . LYS A 1 94 ? 5.718 12.412 2.801 1.00 86.31 94 LYS A N 1
ATOM 708 C CA . LYS A 1 94 ? 5.604 13.391 3.884 1.00 86.31 94 LYS A CA 1
ATOM 709 C C . LYS A 1 94 ? 6.695 13.150 4.914 1.00 86.31 94 LYS A C 1
ATOM 711 O O . LYS A 1 94 ? 6.918 12.011 5.320 1.00 86.31 94 LYS A O 1
ATOM 716 N N . ARG A 1 95 ? 7.363 14.221 5.349 1.00 85.50 95 ARG A N 1
ATOM 717 C CA . ARG A 1 95 ? 8.275 14.173 6.499 1.00 85.50 95 ARG A CA 1
ATOM 718 C C . ARG A 1 95 ? 7.482 13.857 7.763 1.00 85.50 95 ARG A C 1
ATOM 720 O O . ARG A 1 95 ? 6.437 14.459 8.004 1.00 85.50 95 ARG A O 1
ATOM 727 N N . VAL A 1 96 ? 7.994 12.931 8.561 1.00 84.19 96 VAL A N 1
ATOM 728 C CA . VAL A 1 96 ? 7.399 12.549 9.840 1.00 84.19 96 VAL A CA 1
ATOM 729 C C . VAL A 1 96 ? 8.450 12.716 10.923 1.00 84.19 96 VAL A C 1
ATOM 731 O O . VAL A 1 96 ? 9.589 12.274 10.772 1.00 84.19 96 VAL A O 1
ATOM 734 N N . SER A 1 97 ? 8.073 13.388 12.007 1.00 82.25 97 SER A N 1
ATOM 735 C CA . SER A 1 97 ? 8.938 13.512 13.175 1.00 82.25 97 SER A CA 1
ATOM 736 C C . SER A 1 97 ? 8.913 12.213 13.984 1.00 82.25 97 SER A C 1
ATOM 738 O O . SER A 1 97 ? 7.925 11.472 13.962 1.00 82.25 97 SER A O 1
ATOM 740 N N . ARG A 1 98 ? 9.987 11.932 14.724 1.00 76.38 98 ARG A N 1
ATOM 741 C CA . ARG A 1 98 ? 10.053 10.744 15.586 1.00 76.38 98 ARG A CA 1
ATOM 742 C C . ARG A 1 98 ? 8.933 10.758 16.628 1.00 76.38 98 ARG A C 1
ATOM 744 O O . ARG A 1 98 ? 8.311 9.730 16.866 1.00 76.38 98 ARG A O 1
ATOM 751 N N . GLU A 1 99 ? 8.626 11.929 17.179 1.00 75.94 99 GLU A N 1
ATOM 752 C CA . GLU A 1 99 ? 7.557 12.132 18.162 1.00 75.94 99 GLU A CA 1
ATOM 753 C C . GLU A 1 99 ? 6.179 11.805 17.574 1.00 75.94 99 GLU A C 1
ATOM 755 O O . GLU A 1 99 ? 5.328 11.253 18.265 1.00 75.94 99 GLU A O 1
ATOM 760 N N . SER A 1 100 ? 5.954 12.101 16.288 1.00 75.31 100 SER A N 1
ATOM 761 C CA . SER A 1 100 ? 4.683 11.804 15.616 1.00 75.31 100 SER A CA 1
ATOM 762 C C . SER A 1 100 ? 4.452 10.297 15.452 1.00 75.31 100 SER A C 1
ATOM 764 O O . SER A 1 100 ? 3.316 9.845 15.547 1.00 75.31 100 SER A O 1
ATOM 766 N N . LEU A 1 101 ? 5.513 9.512 15.237 1.00 71.19 101 LEU A N 1
ATOM 767 C CA . LEU A 1 101 ? 5.419 8.048 15.156 1.00 71.19 101 LEU A CA 1
ATOM 768 C C . LEU A 1 101 ? 5.281 7.396 16.525 1.00 71.19 101 LEU A C 1
ATOM 770 O O . LEU A 1 101 ? 4.498 6.460 16.672 1.00 71.19 101 LEU A O 1
ATOM 774 N N . LEU A 1 102 ? 6.004 7.906 17.525 1.00 70.81 102 LEU A N 1
ATOM 775 C CA . LEU A 1 102 ? 5.870 7.438 18.902 1.00 70.81 102 LEU A CA 1
ATOM 776 C C . LEU A 1 102 ? 4.444 7.655 19.405 1.00 70.81 102 LEU A C 1
ATOM 778 O O . LEU A 1 102 ? 3.863 6.719 19.929 1.00 70.81 102 LEU A O 1
ATOM 782 N N . LYS A 1 103 ? 3.815 8.799 19.101 1.00 67.81 103 LYS A N 1
ATOM 783 C CA . LYS A 1 103 ? 2.396 9.030 19.413 1.00 67.81 103 LYS A CA 1
ATOM 784 C C . LYS A 1 103 ? 1.440 8.034 18.758 1.00 67.81 103 LYS A C 1
ATOM 786 O O . LYS A 1 103 ? 0.426 7.740 19.365 1.00 67.81 103 LYS A O 1
ATOM 791 N N . ILE A 1 104 ? 1.730 7.516 17.560 1.00 66.06 104 ILE A N 1
ATOM 792 C CA . ILE A 1 104 ? 0.893 6.485 16.910 1.00 66.06 104 ILE A CA 1
ATOM 793 C C . ILE A 1 104 ? 1.051 5.133 17.619 1.00 66.06 104 ILE A C 1
ATOM 795 O O . ILE A 1 104 ? 0.079 4.400 17.783 1.00 66.06 104 ILE A O 1
ATOM 799 N N . SER A 1 105 ? 2.267 4.813 18.067 1.00 58.41 105 SER A N 1
ATOM 800 C CA . SER A 1 105 ? 2.534 3.605 18.856 1.00 58.41 105 SER A CA 1
ATOM 801 C C . SER A 1 105 ? 2.024 3.711 20.298 1.00 58.41 105 SER A C 1
ATOM 803 O O . SER A 1 105 ? 1.692 2.695 20.897 1.00 58.41 105 SER A O 1
ATOM 805 N N . GLU A 1 106 ? 1.985 4.924 20.850 1.00 56.66 106 GLU A N 1
ATOM 806 C CA . GLU A 1 106 ? 1.528 5.248 22.204 1.00 56.66 106 GLU A CA 1
ATOM 807 C C . GLU A 1 106 ? 0.050 5.630 22.260 1.00 56.66 106 GLU A C 1
ATOM 809 O O . GLU A 1 106 ? -0.477 5.765 23.360 1.00 56.66 106 GLU A O 1
ATOM 814 N N . THR A 1 107 ? -0.649 5.793 21.128 1.00 53.81 107 THR A N 1
ATOM 815 C CA . THR A 1 107 ? -2.114 5.910 21.110 1.00 53.81 107 THR A CA 1
ATOM 816 C C . THR A 1 107 ? -2.738 4.575 21.499 1.00 53.81 107 THR A C 1
ATOM 818 O O . THR A 1 107 ? -3.232 3.835 20.655 1.00 53.81 107 THR A O 1
ATOM 821 N N . GLN A 1 108 ? -2.667 4.277 22.798 1.00 57.97 108 GLN A N 1
ATOM 822 C CA . GLN A 1 108 ? -3.795 3.965 23.665 1.00 57.97 108 GLN A CA 1
ATOM 823 C C . GLN A 1 108 ? -4.999 3.424 22.896 1.00 57.97 108 GLN A C 1
ATOM 825 O O . GLN A 1 108 ? -6.013 4.099 22.715 1.00 57.97 108 GLN A O 1
ATOM 830 N N . THR A 1 109 ? -4.888 2.179 22.450 1.00 54.94 109 THR A N 1
ATOM 831 C CA . THR A 1 109 ? -6.066 1.355 22.192 1.00 54.94 109 THR A CA 1
ATOM 832 C C . THR A 1 109 ? -6.829 1.075 23.487 1.00 54.94 109 THR A C 1
ATOM 834 O O . THR A 1 109 ? -8.017 0.816 23.407 1.00 54.94 109 THR A O 1
ATOM 837 N N . ASP A 1 110 ? -6.212 1.195 24.667 1.00 55.69 110 ASP A N 1
ATOM 838 C CA . ASP A 1 110 ? -6.879 0.876 25.938 1.00 55.69 110 ASP A CA 1
ATOM 839 C C . ASP A 1 110 ? -7.981 1.866 26.346 1.00 55.69 110 ASP A C 1
ATOM 841 O O . ASP A 1 110 ? -8.993 1.448 26.892 1.00 55.69 110 ASP A O 1
ATOM 845 N N . ASP A 1 111 ? -7.849 3.161 26.037 1.00 57.75 111 ASP A N 1
ATOM 846 C CA . ASP A 1 111 ? -8.746 4.190 26.601 1.00 57.75 111 ASP A CA 1
ATOM 847 C C . ASP A 1 111 ? -9.944 4.543 25.693 1.00 57.75 111 ASP A C 1
ATOM 849 O O . ASP A 1 111 ? -10.631 5.545 25.881 1.00 57.75 111 ASP A O 1
ATOM 853 N N . ARG A 1 112 ? -10.185 3.742 24.644 1.00 61.16 112 ARG A N 1
ATOM 854 C CA . ARG A 1 112 ? -11.282 3.949 23.672 1.00 61.16 112 ARG A CA 1
ATOM 855 C C . ARG A 1 112 ? -12.260 2.786 23.579 1.00 61.16 112 ARG A C 1
ATOM 857 O O . ARG A 1 112 ? -13.246 2.891 22.847 1.00 61.16 112 ARG A O 1
ATOM 864 N N . PHE A 1 113 ? -12.002 1.694 24.291 1.00 75.50 113 PHE A N 1
ATOM 865 C CA . PHE A 1 113 ? -12.899 0.549 24.337 1.00 75.50 113 PHE A CA 1
ATOM 866 C C . PHE A 1 113 ? -13.518 0.437 25.724 1.00 75.50 113 PHE A C 1
ATOM 868 O O . PHE A 1 113 ? -12.835 0.502 26.739 1.00 75.50 113 PHE A O 1
ATOM 875 N N . TYR A 1 114 ? -14.830 0.240 25.752 1.00 76.19 114 TYR A N 1
ATOM 876 C CA . TYR A 1 114 ? -15.565 -0.066 26.969 1.00 76.19 114 TYR A CA 1
ATOM 877 C C . TYR A 1 114 ? -15.980 -1.534 26.925 1.00 76.19 114 TYR A C 1
ATOM 879 O O . TYR A 1 114 ? -16.383 -2.039 25.876 1.00 76.19 114 TYR A O 1
ATOM 887 N N . GLN A 1 115 ? -15.914 -2.207 28.071 1.00 82.44 115 GLN A N 1
ATOM 888 C CA . GLN A 1 115 ? -16.484 -3.538 28.266 1.00 82.44 115 GLN A CA 1
ATOM 889 C C . GLN A 1 115 ? -17.515 -3.495 29.393 1.00 82.44 115 GLN A C 1
ATOM 891 O O . GLN A 1 115 ? -17.329 -2.797 30.390 1.00 82.44 115 GLN A O 1
ATOM 896 N N . ILE A 1 116 ? -18.601 -4.253 29.240 1.00 87.25 116 ILE A N 1
ATOM 897 C CA . ILE A 1 116 ? -19.564 -4.464 30.322 1.00 87.25 116 ILE A CA 1
ATOM 898 C C . ILE A 1 116 ? -18.947 -5.480 31.287 1.00 87.25 116 ILE A C 1
ATOM 900 O O . ILE A 1 116 ? -18.772 -6.643 30.929 1.00 87.25 116 ILE A O 1
ATOM 904 N N . VAL A 1 117 ? -18.623 -5.043 32.506 1.00 90.69 117 VAL A N 1
ATOM 905 C CA . VAL A 1 117 ? -18.140 -5.912 33.589 1.00 90.69 117 VAL A CA 1
ATOM 906 C C . VAL A 1 117 ? -19.223 -5.999 34.656 1.00 90.69 117 VAL A C 1
ATOM 908 O O . VAL A 1 117 ? -19.462 -5.042 35.389 1.00 90.69 117 VAL A O 1
ATOM 911 N N . TRP A 1 118 ? -19.885 -7.151 34.739 1.00 92.19 118 TRP A N 1
ATOM 912 C CA . TRP A 1 118 ? -20.859 -7.435 35.791 1.00 92.19 118 TRP A CA 1
ATOM 913 C C . TRP A 1 118 ? -20.129 -7.726 37.105 1.00 92.19 118 TRP A C 1
ATOM 915 O O . TRP A 1 118 ? -19.302 -8.636 37.164 1.00 92.19 118 TRP A O 1
ATOM 925 N N . GLN A 1 119 ? -20.427 -6.963 38.157 1.00 92.81 119 GLN A N 1
ATOM 926 C CA . GLN A 1 119 ? -19.915 -7.219 39.505 1.00 92.81 119 GLN A CA 1
ATOM 927 C C . GLN A 1 119 ? -20.994 -7.916 40.343 1.00 92.81 119 GLN A C 1
ATOM 929 O O . GLN A 1 119 ? -22.138 -7.460 40.331 1.00 92.81 119 GLN A O 1
ATOM 934 N N . PRO A 1 120 ? -20.667 -9.001 41.071 1.00 91.12 120 PRO A N 1
ATOM 935 C CA . PRO A 1 120 ? -21.609 -9.610 42.001 1.00 91.12 120 PRO A CA 1
ATOM 936 C C . PRO A 1 120 ? -22.009 -8.609 43.092 1.00 91.12 120 PRO A C 1
ATOM 938 O O . PRO A 1 120 ? -21.170 -8.199 43.892 1.00 91.12 120 PRO A O 1
ATOM 941 N N . GLU A 1 121 ? -23.287 -8.233 43.139 1.00 90.88 121 GLU A N 1
ATOM 942 C CA . GLU A 1 121 ? -23.847 -7.392 44.199 1.00 90.88 121 GLU A CA 1
ATOM 943 C C . GLU A 1 121 ? -24.843 -8.221 45.027 1.00 90.88 121 GLU A C 1
ATOM 945 O O . GLU A 1 121 ? -25.765 -8.818 44.461 1.00 90.88 121 GLU A O 1
ATOM 950 N N . PRO A 1 122 ? -24.671 -8.314 46.360 1.00 87.00 122 PRO A N 1
ATOM 951 C CA . PRO A 1 122 ? -25.624 -9.017 47.204 1.00 87.00 122 PRO A CA 1
ATOM 952 C C . PR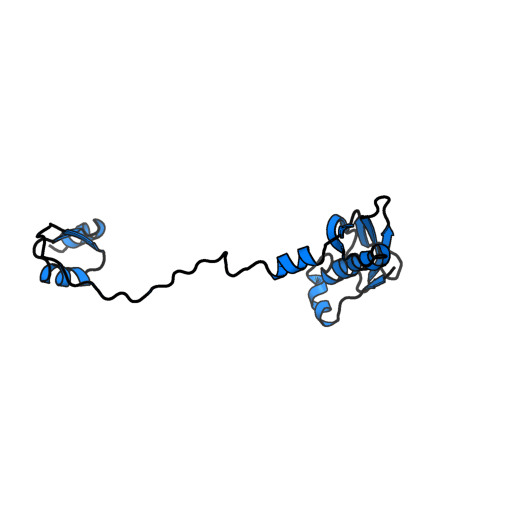O A 1 122 ? -26.969 -8.285 47.202 1.00 87.00 122 PRO A C 1
ATOM 954 O O . PRO A 1 122 ? -27.033 -7.063 47.348 1.00 87.00 122 PRO A O 1
ATOM 957 N N . LEU A 1 123 ? -28.057 -9.045 47.085 1.00 83.88 123 LEU A N 1
ATOM 958 C CA . LEU A 1 123 ? -29.410 -8.503 47.173 1.00 83.88 123 LEU A CA 1
ATOM 959 C C . LEU A 1 123 ? -29.597 -7.798 48.522 1.00 83.88 123 LEU A C 1
ATOM 961 O O . LEU A 1 123 ? -29.455 -8.408 49.585 1.00 83.88 123 LEU A O 1
ATOM 965 N N . LYS A 1 124 ? -29.936 -6.507 48.485 1.00 81.88 124 LYS A N 1
ATOM 966 C CA . LYS A 1 124 ? -30.313 -5.760 49.689 1.00 81.88 124 LYS A CA 1
ATOM 967 C C . LYS A 1 124 ? -31.621 -6.344 50.224 1.00 81.88 124 LYS A C 1
ATOM 969 O O . LYS A 1 124 ? -32.591 -6.484 49.481 1.00 81.88 124 LYS A O 1
ATOM 974 N N . GLN A 1 125 ? -31.644 -6.711 51.504 1.00 70.88 125 GLN A N 1
ATOM 975 C CA . GLN A 1 125 ? -32.855 -7.223 52.147 1.00 70.88 125 GLN A CA 1
ATOM 976 C C . GLN A 1 125 ? -33.966 -6.162 52.118 1.00 70.88 125 GLN A C 1
ATOM 978 O O . GLN A 1 125 ? -33.705 -4.976 52.324 1.00 70.88 125 GLN A O 1
ATOM 983 N N . LYS A 1 126 ? -35.199 -6.605 51.838 1.00 63.38 126 LYS A N 1
ATOM 984 C CA . LYS A 1 126 ? -36.395 -5.761 51.686 1.00 63.38 126 LYS A CA 1
ATOM 985 C C . LYS A 1 126 ? -36.583 -4.835 52.901 1.00 63.38 126 LYS A C 1
ATOM 987 O O . LYS A 1 126 ? -36.794 -5.310 54.014 1.00 63.38 126 LYS A O 1
ATOM 992 N N . SER A 1 127 ? -36.606 -3.523 52.674 1.00 57.94 127 SER A N 1
ATOM 993 C CA . SER A 1 127 ? -37.348 -2.589 53.528 1.00 57.94 127 SER A CA 1
ATOM 994 C C . SER A 1 127 ? -38.846 -2.776 53.255 1.00 57.94 127 SER A C 1
ATOM 996 O O . SER A 1 127 ? -39.222 -2.909 52.095 1.00 57.94 127 SER A O 1
ATOM 998 N N . GLN A 1 128 ? -39.639 -2.853 54.328 1.00 58.03 128 GLN A N 1
ATOM 999 C CA . GLN A 1 128 ? -41.090 -3.100 54.435 1.00 58.03 128 GLN A CA 1
ATOM 1000 C C . GLN A 1 128 ? -41.927 -3.215 53.144 1.00 58.03 128 GLN A C 1
ATOM 1002 O O . GLN A 1 128 ? -41.932 -2.338 52.287 1.00 58.03 128 GLN A O 1
ATOM 1007 N N . GLN A 1 129 ? -42.712 -4.302 53.094 1.00 58.84 129 GLN A N 1
ATOM 1008 C CA . GLN A 1 129 ? -43.781 -4.572 52.130 1.00 58.84 129 GLN A CA 1
ATOM 1009 C C . GLN A 1 129 ? -44.705 -3.357 51.971 1.00 58.84 129 GLN A C 1
ATOM 1011 O O . GLN A 1 129 ? -45.632 -3.173 52.757 1.00 58.84 129 GLN A O 1
ATOM 1016 N N . ASN A 1 130 ? -44.507 -2.577 50.912 1.00 57.00 130 ASN A N 1
ATOM 1017 C CA . ASN A 1 130 ? -45.624 -1.854 50.329 1.00 57.00 130 ASN A CA 1
ATOM 1018 C C . ASN A 1 130 ? -46.490 -2.873 49.588 1.00 57.00 130 ASN A C 1
ATOM 1020 O O . ASN A 1 130 ? -46.004 -3.633 48.746 1.00 57.00 130 ASN A O 1
ATOM 1024 N N . SER A 1 131 ? -47.775 -2.899 49.923 1.00 59.78 131 SER A N 1
ATOM 1025 C CA . SER A 1 131 ? -48.810 -3.671 49.238 1.00 59.78 131 SER A CA 1
ATOM 1026 C C . SER A 1 131 ? -49.197 -3.011 47.910 1.00 59.78 131 SER A C 1
ATOM 1028 O O . SER A 1 131 ? -50.375 -2.763 47.655 1.00 59.78 131 SER A O 1
ATOM 1030 N N . ASP A 1 132 ? -48.205 -2.665 47.095 1.00 68.12 132 ASP A N 1
ATOM 1031 C CA . ASP A 1 132 ? -48.443 -2.133 45.761 1.00 68.12 132 ASP A CA 1
ATOM 1032 C C . ASP A 1 132 ? -48.884 -3.274 44.839 1.00 68.12 132 ASP A C 1
ATOM 1034 O O . ASP A 1 132 ? -48.408 -4.407 44.943 1.00 68.12 132 ASP A O 1
ATOM 1038 N N . ASN A 1 133 ? -49.834 -2.984 43.954 1.00 75.94 133 ASN A N 1
ATOM 1039 C CA . ASN A 1 133 ? -50.331 -3.949 42.981 1.00 75.94 133 ASN A CA 1
ATOM 1040 C C . ASN A 1 133 ? -49.323 -4.063 41.833 1.00 75.94 133 ASN A C 1
ATOM 1042 O O . ASN A 1 133 ? -48.998 -3.060 41.196 1.00 75.94 133 ASN A O 1
ATOM 1046 N N . TRP A 1 134 ? -48.858 -5.278 41.542 1.00 73.12 134 TRP A N 1
ATOM 1047 C CA . TRP A 1 134 ? -47.885 -5.523 40.477 1.00 73.12 134 TRP A CA 1
ATOM 1048 C C . TRP A 1 134 ? -48.579 -6.053 39.225 1.00 73.12 134 TRP A C 1
ATOM 1050 O O . TRP A 1 134 ? -49.370 -6.996 39.282 1.00 73.12 134 TRP A O 1
ATOM 1060 N N . LEU A 1 135 ? -48.248 -5.456 38.082 1.00 81.81 135 LEU A N 1
ATOM 1061 C CA . LEU A 1 135 ? -48.608 -5.966 36.766 1.00 81.81 135 LEU A CA 1
ATOM 1062 C C . LEU A 1 135 ? -47.373 -6.626 36.162 1.00 81.81 135 LEU A C 1
ATOM 1064 O O . LEU A 1 135 ? -46.364 -5.955 35.948 1.00 81.81 135 LEU A O 1
ATOM 1068 N N . ILE A 1 136 ? -47.435 -7.933 35.923 1.00 77.94 136 ILE A N 1
ATOM 1069 C CA . ILE A 1 136 ? -46.283 -8.702 35.448 1.00 77.94 136 ILE A CA 1
ATOM 1070 C C . ILE A 1 136 ? -46.587 -9.251 34.062 1.00 77.94 136 ILE A C 1
ATOM 1072 O O . ILE A 1 136 ? -47.579 -9.952 33.856 1.00 77.94 136 ILE A O 1
ATOM 1076 N N . PHE A 1 137 ? -45.692 -8.932 33.130 1.00 80.75 137 PHE A N 1
ATOM 1077 C CA . PHE A 1 137 ? -45.693 -9.441 31.768 1.00 80.75 137 PHE A CA 1
ATOM 1078 C C . PHE A 1 137 ? -44.622 -10.518 31.674 1.00 80.75 137 PHE A C 1
ATOM 1080 O O . PHE A 1 137 ? -43.438 -10.239 31.859 1.00 80.75 137 PHE A O 1
ATOM 1087 N N . THR A 1 138 ? -45.040 -11.751 31.423 1.00 75.81 138 THR A N 1
ATOM 1088 C CA . THR A 1 138 ? -44.127 -12.880 31.259 1.00 75.81 138 THR A CA 1
ATOM 1089 C C . THR A 1 138 ? -44.671 -13.827 30.204 1.00 75.81 138 THR A C 1
ATOM 1091 O O . THR A 1 138 ? -45.880 -14.027 30.108 1.00 75.81 138 THR A O 1
ATOM 1094 N N . THR A 1 139 ? -43.770 -14.409 29.420 1.00 76.88 139 THR A N 1
ATOM 1095 C CA . THR A 1 139 ? -44.050 -15.555 28.545 1.00 76.88 139 THR A CA 1
ATOM 1096 C C . THR A 1 139 ? -43.616 -16.876 29.186 1.00 76.88 139 THR A C 1
ATOM 1098 O O . THR A 1 139 ? -43.835 -17.941 28.620 1.00 76.88 139 THR A O 1
ATOM 1101 N N . ASP A 1 140 ? -42.997 -16.820 30.368 1.00 76.69 140 ASP A N 1
ATOM 1102 C CA . ASP A 1 140 ? -42.551 -17.988 31.119 1.00 76.69 140 ASP A CA 1
ATOM 1103 C C . ASP A 1 140 ? -43.637 -18.433 32.108 1.00 76.69 140 ASP A C 1
ATOM 1105 O O . ASP A 1 140 ? -43.858 -17.806 33.153 1.00 76.69 140 ASP A O 1
ATOM 1109 N N . GLU A 1 141 ? -44.319 -19.530 31.770 1.00 73.94 141 GLU A N 1
ATOM 1110 C CA . GLU A 1 141 ? -45.382 -20.117 32.589 1.00 73.94 141 GLU A CA 1
ATOM 1111 C C . GLU A 1 141 ? -44.868 -20.708 33.913 1.00 73.94 141 GLU A C 1
ATOM 1113 O O . GLU A 1 141 ? -45.644 -20.870 34.857 1.00 73.94 141 GLU A O 1
ATOM 1118 N N . THR A 1 142 ? -43.565 -20.988 34.034 1.00 79.88 142 THR A N 1
ATOM 1119 C CA . THR A 1 142 ? -42.993 -21.584 35.253 1.00 79.88 142 THR A CA 1
ATOM 1120 C C . THR A 1 142 ? -42.876 -20.579 36.400 1.00 79.88 142 THR A C 1
ATOM 1122 O O . THR A 1 142 ? -42.941 -20.959 37.571 1.00 79.88 142 THR A O 1
ATOM 1125 N N . LEU A 1 143 ? -42.781 -19.283 36.081 1.00 75.50 143 LEU A N 1
ATOM 1126 C CA . LEU A 1 143 ? -42.672 -18.201 37.065 1.00 75.50 143 LEU A CA 1
ATOM 1127 C C . LEU A 1 143 ? -44.019 -17.826 37.696 1.00 75.50 143 LEU A C 1
ATOM 1129 O O . LEU A 1 143 ? -44.066 -17.329 38.822 1.00 75.50 143 LEU A O 1
ATOM 1133 N N . ILE A 1 144 ? -45.124 -18.095 37.000 1.00 74.44 144 ILE A N 1
ATOM 1134 C CA . ILE A 1 144 ? -46.489 -17.765 37.430 1.00 74.44 144 ILE A CA 1
ATOM 1135 C C . ILE A 1 144 ? -46.834 -18.314 38.830 1.00 74.44 144 ILE A C 1
ATOM 1137 O O . ILE A 1 144 ? -47.259 -17.525 39.684 1.00 74.44 144 ILE A O 1
ATOM 1141 N N . PRO A 1 145 ? -46.681 -19.625 39.114 1.00 75.44 145 PRO A N 1
ATOM 1142 C CA . PRO A 1 145 ? -47.020 -20.174 40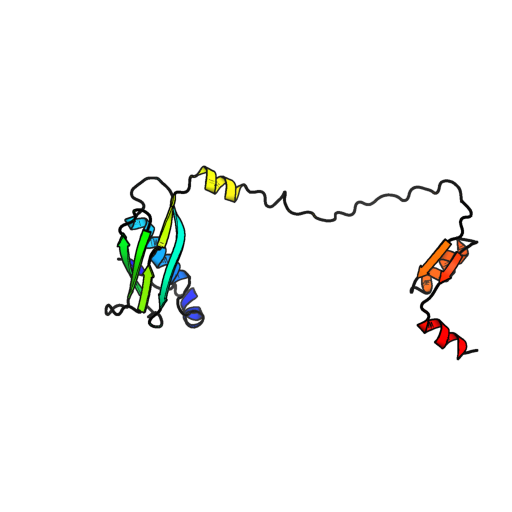.426 1.00 75.44 145 PRO A CA 1
ATOM 1143 C C . PRO A 1 145 ? -46.105 -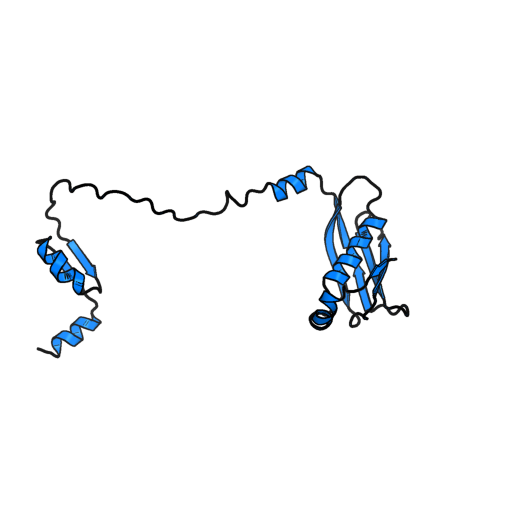19.652 41.542 1.00 75.44 145 PRO A C 1
ATOM 1145 O O . PRO A 1 145 ? -46.591 -19.393 42.641 1.00 75.44 145 PRO A O 1
ATOM 1148 N N . LEU A 1 146 ? -44.815 -19.434 41.255 1.00 77.44 146 LEU A N 1
ATOM 1149 C CA . LEU A 1 146 ? -43.837 -18.930 42.227 1.00 77.44 146 LEU A CA 1
ATOM 1150 C C . LEU A 1 146 ? -44.169 -17.501 42.670 1.00 77.44 146 LEU A C 1
ATOM 1152 O O . LEU A 1 146 ? -44.164 -17.187 43.858 1.00 77.44 146 LEU A O 1
ATOM 1156 N N . ILE A 1 147 ? -44.537 -16.643 41.719 1.00 76.12 147 ILE A N 1
ATOM 1157 C CA . ILE A 1 147 ? -44.868 -15.247 42.003 1.00 76.12 147 ILE A CA 1
ATOM 1158 C C . ILE A 1 147 ? -46.181 -15.132 42.791 1.00 76.12 147 ILE A C 1
ATOM 1160 O O . ILE A 1 147 ? -46.265 -14.336 43.726 1.00 76.12 147 ILE A O 1
ATOM 1164 N N . ARG A 1 148 ? -47.193 -15.949 42.463 1.00 71.38 148 ARG A N 1
ATOM 1165 C CA . ARG A 1 148 ? -48.459 -15.991 43.220 1.00 71.38 148 ARG A CA 1
ATOM 1166 C C . ARG A 1 148 ? -48.274 -16.451 44.666 1.00 71.38 148 ARG A C 1
ATOM 1168 O O . ARG A 1 148 ? -49.071 -16.078 45.520 1.00 71.38 148 ARG A O 1
ATOM 1175 N N . GLN A 1 149 ? -47.256 -17.264 44.938 1.00 72.56 149 GLN A N 1
ATOM 1176 C CA . GLN A 1 149 ? -46.961 -17.728 46.291 1.00 72.56 149 GLN A CA 1
ATOM 1177 C C . GLN A 1 149 ? -46.339 -16.621 47.156 1.00 72.56 149 GLN A C 1
ATOM 1179 O O . GLN A 1 149 ? -46.628 -16.548 48.349 1.00 72.56 149 GLN A O 1
ATOM 1184 N N . GLU A 1 150 ? -45.514 -15.750 46.568 1.00 70.06 150 GLU A N 1
ATOM 1185 C CA . GLU A 1 150 ? -44.832 -14.680 47.309 1.00 70.06 150 GLU A CA 1
ATOM 1186 C C . GLU A 1 150 ? -45.600 -13.351 47.363 1.00 70.06 150 GLU A C 1
ATOM 1188 O O . GLU A 1 150 ? -45.369 -12.545 48.269 1.00 70.06 150 GLU A O 1
ATOM 1193 N N . HIS A 1 151 ? -46.515 -13.099 46.422 1.00 68.44 151 HIS A N 1
ATOM 1194 C CA . HIS A 1 151 ? -47.198 -11.814 46.289 1.00 68.44 151 HIS A CA 1
ATOM 1195 C C . HIS A 1 151 ? -48.717 -11.978 46.162 1.00 68.44 151 HIS A C 1
ATOM 1197 O O . HIS A 1 151 ? -49.218 -12.638 45.256 1.00 68.44 151 HIS A O 1
ATOM 1203 N N . GLN A 1 152 ? -49.460 -11.313 47.052 1.00 63.88 152 GLN A N 1
ATOM 1204 C CA . GLN A 1 152 ? -50.924 -11.423 47.122 1.00 63.88 152 GLN A CA 1
ATOM 1205 C C . GLN A 1 152 ? -51.663 -10.619 46.034 1.00 63.88 152 GLN A C 1
ATOM 1207 O O . GLN A 1 152 ? -52.781 -10.981 45.681 1.00 63.88 152 GLN A O 1
ATOM 1212 N N . ASN A 1 153 ? -51.036 -9.583 45.456 1.00 67.50 153 ASN A N 1
ATOM 1213 C CA . ASN A 1 153 ? -51.669 -8.663 44.498 1.00 67.50 153 ASN A CA 1
ATOM 1214 C C . ASN A 1 153 ? -50.908 -8.603 43.162 1.00 67.50 153 ASN A C 1
ATOM 1216 O O . ASN A 1 153 ? -50.257 -7.602 42.849 1.00 67.50 153 ASN A O 1
ATOM 1220 N N . VAL A 1 154 ? -50.979 -9.679 42.375 1.00 68.94 154 VAL A N 1
ATOM 1221 C CA . VAL A 1 154 ? -50.335 -9.763 41.055 1.00 68.94 154 VAL A CA 1
ATOM 1222 C C . VAL A 1 154 ? -51.374 -10.006 39.971 1.00 68.94 154 VAL A C 1
ATOM 1224 O O . VAL A 1 154 ? -52.093 -11.005 40.000 1.00 68.94 154 VAL A O 1
ATOM 1227 N N . VAL A 1 155 ? -51.416 -9.114 38.984 1.00 72.75 155 VAL A N 1
ATOM 1228 C CA . VAL A 1 155 ? -52.166 -9.321 37.743 1.00 72.75 155 VAL A CA 1
ATOM 1229 C C . VAL A 1 155 ? -51.184 -9.815 36.685 1.00 72.75 155 VAL A C 1
ATOM 1231 O O . VAL A 1 155 ? -50.177 -9.166 36.403 1.00 72.75 155 VAL A O 1
ATOM 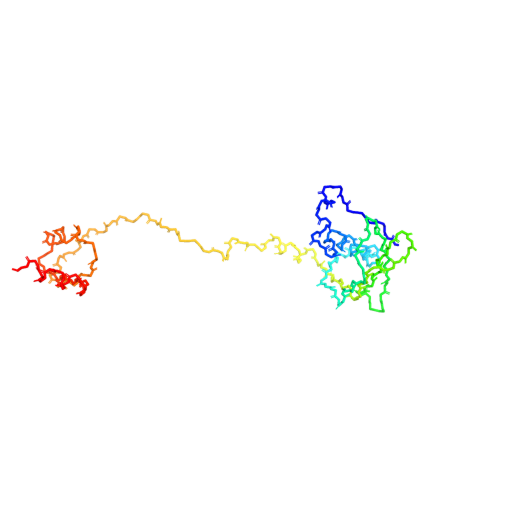1234 N N . LEU A 1 156 ? -51.467 -10.990 36.127 1.00 70.31 156 LEU A N 1
ATOM 1235 C CA . LEU A 1 156 ? -50.668 -11.598 35.067 1.00 70.31 156 LEU A CA 1
ATOM 1236 C C . LEU A 1 156 ? -51.296 -11.261 33.723 1.00 70.31 156 LEU A C 1
ATOM 1238 O O . LEU A 1 156 ? -52.486 -11.509 33.526 1.00 70.31 156 LEU A O 1
ATOM 1242 N N . ILE A 1 157 ? -50.492 -10.721 32.813 1.00 68.69 157 ILE A N 1
ATOM 1243 C CA . ILE A 1 157 ? -50.893 -10.502 31.424 1.00 68.69 157 ILE A CA 1
ATOM 1244 C C . ILE A 1 157 ? -50.032 -11.400 30.537 1.00 68.69 157 ILE A C 1
ATOM 1246 O O . ILE A 1 157 ? -48.808 -11.265 30.518 1.00 68.69 157 ILE A O 1
ATOM 1250 N N . SER A 1 158 ? -50.690 -12.304 29.814 1.00 66.69 158 SER A N 1
ATOM 1251 C CA . SER A 1 158 ? -50.100 -13.143 28.767 1.00 66.69 158 SER A CA 1
ATOM 1252 C C . SER A 1 158 ? -50.407 -12.581 27.376 1.00 66.69 158 SER A C 1
ATOM 1254 O O . SER A 1 158 ? -51.258 -11.700 27.227 1.00 66.69 158 SER A O 1
ATOM 1256 N N . ASP A 1 159 ? -49.727 -13.099 26.352 1.00 66.00 159 ASP A N 1
ATOM 1257 C CA . ASP A 1 159 ? -50.015 -12.771 24.953 1.00 66.00 159 ASP A CA 1
ATOM 1258 C C . ASP A 1 159 ? -51.471 -13.147 24.593 1.00 66.00 159 ASP A C 1
ATOM 1260 O O . ASP A 1 159 ? -52.017 -14.152 25.058 1.00 66.00 159 ASP A O 1
ATOM 1264 N N . ALA A 1 160 ? -52.114 -12.323 23.764 1.00 63.53 160 ALA A N 1
ATOM 1265 C CA . ALA A 1 160 ? -53.470 -12.538 23.273 1.00 63.53 160 ALA A CA 1
ATOM 1266 C C . ALA A 1 160 ? -53.592 -13.790 22.384 1.00 63.53 160 ALA A C 1
ATOM 1268 O O . ALA A 1 160 ? -54.685 -14.349 22.275 1.00 63.53 160 ALA A O 1
ATOM 1269 N N . ALA A 1 161 ? -52.495 -14.252 21.774 1.00 63.75 161 ALA A N 1
ATOM 1270 C CA . ALA A 1 161 ? -52.481 -15.492 20.999 1.00 63.75 161 ALA A CA 1
ATOM 1271 C C . ALA A 1 161 ? -52.828 -16.728 21.858 1.00 63.75 161 ALA A C 1
ATOM 1273 O O . ALA A 1 161 ? -53.601 -17.580 21.416 1.00 63.75 161 ALA A O 1
ATOM 1274 N N . ASP A 1 162 ? -52.355 -16.782 23.109 1.00 58.94 162 ASP A N 1
ATOM 1275 C CA . ASP A 1 162 ? -52.609 -17.900 24.034 1.00 58.94 162 ASP A CA 1
ATOM 1276 C C . ASP A 1 162 ? -54.035 -17.889 24.610 1.00 58.94 162 ASP A C 1
ATOM 1278 O O . ASP A 1 162 ? -54.583 -18.930 24.986 1.00 58.94 162 ASP A O 1
ATOM 1282 N N . PHE A 1 163 ? -54.682 -16.719 24.649 1.00 59.16 163 PHE A N 1
ATOM 1283 C CA . PHE A 1 163 ? -56.057 -16.572 25.134 1.00 59.16 163 PHE A CA 1
ATOM 1284 C C . PHE A 1 163 ? -57.073 -17.299 24.238 1.00 59.16 163 PHE A C 1
ATOM 1286 O O . PHE A 1 163 ? -58.034 -17.881 24.738 1.00 59.16 163 PHE A O 1
ATOM 1293 N N . LEU A 1 164 ? -56.849 -17.310 22.920 1.00 53.91 164 LEU A N 1
ATOM 1294 C CA . LEU A 1 164 ? -57.742 -17.981 21.969 1.00 53.91 164 LEU A CA 1
ATOM 1295 C C . LEU A 1 164 ? -57.628 -19.510 22.027 1.00 53.91 164 LEU A C 1
ATOM 1297 O O . LEU A 1 164 ? -58.626 -20.195 21.813 1.00 53.91 164 LEU A O 1
ATOM 1301 N N . VAL A 1 165 ? -56.449 -20.040 22.363 1.00 58.53 165 VAL A N 1
ATOM 1302 C CA . VAL A 1 165 ? -56.220 -21.488 22.493 1.00 58.53 165 VAL A CA 1
ATOM 1303 C C . VAL A 1 165 ? -56.917 -22.040 23.742 1.00 58.53 165 VAL A C 1
ATOM 1305 O O . VAL A 1 165 ? -57.613 -23.047 23.662 1.00 58.53 165 VAL A O 1
ATOM 1308 N N . ARG A 1 166 ? -56.840 -21.336 24.882 1.00 54.62 166 ARG A N 1
ATOM 1309 C CA . ARG A 1 166 ? -57.465 -21.776 26.149 1.00 54.62 166 ARG A CA 1
ATOM 1310 C C . ARG A 1 166 ? -58.999 -21.749 26.163 1.00 54.62 166 ARG A C 1
ATOM 1312 O O . ARG A 1 166 ? -59.593 -22.432 26.989 1.00 54.62 166 ARG A O 1
ATOM 1319 N N . ILE A 1 167 ? -59.649 -20.987 25.279 1.00 52.06 167 ILE A N 1
ATOM 1320 C CA . ILE A 1 167 ? -61.122 -20.958 25.171 1.00 52.06 167 ILE A CA 1
ATOM 1321 C C . ILE A 1 167 ? -61.660 -22.134 24.338 1.00 52.06 167 ILE A C 1
ATOM 1323 O O . ILE A 1 167 ? -62.824 -22.486 24.480 1.00 52.06 167 ILE A O 1
ATOM 1327 N N . GLN A 1 168 ? -60.836 -22.772 23.500 1.00 49.94 168 GLN A N 1
ATOM 1328 C CA . GLN A 1 168 ? -61.251 -23.939 22.708 1.00 49.94 168 GLN A CA 1
ATOM 1329 C C . GLN A 1 168 ? -61.185 -25.268 23.479 1.00 49.94 168 GLN A C 1
ATOM 1331 O O . GLN A 1 168 ? -61.732 -26.262 23.008 1.00 49.94 168 GLN A O 1
ATOM 1336 N N . GLU A 1 169 ? -60.536 -25.291 24.646 1.00 46.12 169 GLU A N 1
ATOM 1337 C CA . GLU A 1 169 ? -60.417 -26.471 25.519 1.00 46.12 169 GLU A CA 1
ATOM 1338 C C . GLU A 1 169 ? -61.389 -26.455 26.723 1.00 46.12 169 GLU A C 1
ATOM 1340 O O . GLU A 1 169 ? -61.319 -27.339 27.579 1.00 46.12 169 GLU A O 1
ATOM 1345 N N . LEU A 1 170 ? -62.298 -25.471 26.783 1.00 42.94 170 LEU A N 1
ATOM 1346 C CA . LEU A 1 170 ? -63.425 -25.378 27.729 1.00 42.94 170 LEU A CA 1
ATOM 1347 C C . LEU A 1 170 ? -64.744 -25.751 27.042 1.00 42.94 170 LEU A C 1
ATOM 1349 O O . LEU A 1 170 ? -65.570 -26.414 27.710 1.00 42.94 170 LEU A O 1
#

Radius of gyration: 35.08 Å; chains: 1; bounding box: 83×46×77 Å

Sequence (170 aa):
FGKIGLPEKLLSESGKYLLHPVIADSCFQLAGGLLFQEKSLRVQVGVKRLSLYAKPPGSVRCLIRKESSDDTVSLLMFDENGKVFAKASGLASKRVSRESLLKISETQTDDRFYQIVWQPEPLKQKSQQNSDNWLIFTTDETLIPLIRQEHQNVVLISDAADFLVRIQEL

pLDDT: mean 79.59, std 12.95, range [42.94, 96.25]

Secondary structure (DSSP, 8-state):
-EEEE--GGGGGGGGG-SS-HHHHHHHHHHHHHHH--SS--EEEEEEEEEEE-SPPPSEEEEEEEE-SSTTEEEEEEE-TT--EEEEEEEEEEEE--HHHHHHHHHS-SGGG---------PPPPPP----PPEEEE-S-TTHHHHHHHH-SSEEEE--HHHHHHHHTT-